Protein AF-A0A6V7LLK2-F1 (afdb_monomer)

Structure (mmCIF, N/CA/C/O backbone):
data_AF-A0A6V7LLK2-F1
#
_entry.id   AF-A0A6V7LLK2-F1
#
loop_
_atom_site.group_PDB
_atom_site.id
_atom_site.type_symbol
_atom_site.label_atom_id
_atom_site.label_alt_id
_atom_site.label_comp_id
_atom_site.label_asym_id
_atom_site.label_entity_id
_atom_site.label_seq_id
_atom_site.pdbx_PDB_ins_code
_atom_site.Cartn_x
_atom_site.Cartn_y
_atom_site.Cartn_z
_atom_site.occupancy
_atom_site.B_iso_or_equiv
_atom_site.auth_seq_id
_atom_site.auth_comp_id
_atom_site.auth_asym_id
_atom_site.auth_atom_id
_atom_site.pdbx_PDB_model_num
ATOM 1 N N . MET A 1 1 ? 11.772 -72.890 34.207 1.00 36.12 1 MET A N 1
ATOM 2 C CA . MET A 1 1 ? 13.206 -72.579 34.104 1.00 36.12 1 MET A CA 1
ATOM 3 C C . MET A 1 1 ? 13.479 -72.474 32.614 1.00 36.12 1 MET A C 1
ATOM 5 O O . MET A 1 1 ? 13.419 -73.500 31.959 1.00 36.12 1 MET A O 1
ATOM 9 N N . ASP A 1 2 ? 13.569 -71.324 31.961 1.00 38.34 2 ASP A N 1
ATOM 10 C CA . ASP A 1 2 ? 13.651 -69.927 32.382 1.00 38.34 2 ASP A CA 1
ATOM 11 C C . ASP A 1 2 ? 13.175 -69.032 31.221 1.00 38.34 2 ASP A C 1
ATOM 13 O O . ASP A 1 2 ? 13.002 -69.487 30.093 1.00 38.34 2 ASP A O 1
ATOM 17 N N . VAL A 1 3 ? 12.914 -67.778 31.575 1.00 45.28 3 VAL A N 1
ATOM 18 C CA . VAL A 1 3 ? 12.493 -66.613 30.783 1.00 45.28 3 VAL A CA 1
ATOM 19 C C . VAL A 1 3 ? 13.386 -66.345 29.563 1.00 45.28 3 VAL A C 1
ATOM 21 O O . VAL A 1 3 ? 14.592 -66.499 29.702 1.00 45.28 3 VAL A O 1
ATOM 24 N N . VAL A 1 4 ? 12.801 -65.881 28.443 1.00 48.28 4 VAL A N 1
ATOM 25 C CA . VAL A 1 4 ? 13.290 -64.856 27.472 1.00 48.28 4 VAL A CA 1
ATOM 26 C C . VAL A 1 4 ? 12.321 -64.819 26.270 1.00 48.28 4 VAL A C 1
ATOM 28 O O . VAL A 1 4 ? 11.830 -65.869 25.875 1.00 48.28 4 VAL A O 1
ATOM 31 N N . ASP A 1 5 ? 11.985 -63.731 25.583 1.00 40.88 5 ASP A N 1
ATOM 32 C CA . ASP A 1 5 ? 12.178 -62.283 25.716 1.00 40.88 5 ASP A CA 1
ATOM 33 C C . ASP A 1 5 ? 11.278 -61.654 24.621 1.00 40.88 5 ASP A C 1
ATOM 35 O O . ASP A 1 5 ? 11.142 -62.219 23.530 1.00 40.88 5 ASP A O 1
ATOM 39 N N . ASP A 1 6 ? 10.622 -60.532 24.920 1.00 45.72 6 ASP A N 1
ATOM 40 C CA . ASP A 1 6 ? 9.879 -59.710 23.958 1.00 45.72 6 ASP A CA 1
ATOM 41 C C . ASP A 1 6 ? 10.842 -59.161 22.891 1.00 45.72 6 ASP A C 1
ATOM 43 O O . ASP A 1 6 ? 11.747 -58.393 23.201 1.00 45.72 6 ASP A O 1
ATOM 47 N N . THR A 1 7 ? 10.648 -59.479 21.609 1.00 53.28 7 THR A N 1
ATOM 48 C CA . THR A 1 7 ? 11.346 -58.770 20.524 1.00 53.28 7 THR A CA 1
ATOM 49 C C . THR A 1 7 ? 10.405 -58.521 19.349 1.00 53.28 7 THR A C 1
ATOM 51 O O . THR A 1 7 ? 9.904 -59.439 18.701 1.00 53.28 7 THR A O 1
ATOM 54 N N . ALA A 1 8 ? 10.158 -57.231 19.114 1.00 52.62 8 ALA A N 1
ATOM 55 C CA . ALA A 1 8 ? 9.313 -56.664 18.072 1.00 52.62 8 ALA A CA 1
ATOM 56 C C . ALA A 1 8 ? 9.775 -57.028 16.642 1.00 52.62 8 ALA A C 1
ATOM 58 O O . ALA A 1 8 ? 10.971 -57.218 16.410 1.00 52.62 8 ALA A O 1
ATOM 59 N N . PRO A 1 9 ? 8.861 -57.058 15.651 1.00 49.22 9 PRO A N 1
ATOM 60 C CA . PRO A 1 9 ? 9.238 -57.232 14.256 1.00 49.22 9 PRO A CA 1
ATOM 61 C C . PRO A 1 9 ? 9.913 -55.969 13.708 1.00 49.22 9 PRO A C 1
ATOM 63 O O . PRO A 1 9 ? 9.430 -54.847 13.859 1.00 49.22 9 PRO A O 1
ATOM 66 N N . SER A 1 10 ? 11.059 -56.198 13.077 1.00 44.41 10 SER A N 1
ATOM 67 C CA . SER A 1 10 ? 12.000 -55.221 12.545 1.00 44.41 10 SER A CA 1
ATOM 68 C C . SER A 1 10 ? 11.411 -54.353 11.426 1.00 44.41 10 SER A C 1
ATOM 70 O O . SER A 1 10 ? 10.741 -54.846 10.519 1.00 44.41 10 SER A O 1
ATOM 72 N N . SER A 1 11 ? 11.717 -53.055 11.484 1.00 51.91 11 SER A N 1
ATOM 73 C CA . SER A 1 11 ? 11.464 -52.072 10.427 1.00 51.91 11 SER A CA 1
ATOM 74 C C . SER A 1 11 ? 12.173 -52.435 9.110 1.00 51.91 11 SER A C 1
ATOM 76 O O . SER A 1 11 ? 13.260 -53.016 9.150 1.00 51.91 11 SER A O 1
ATOM 78 N N . PRO A 1 12 ? 11.627 -52.051 7.940 1.00 49.56 12 PRO A N 1
ATOM 79 C CA . PRO A 1 12 ? 12.306 -52.218 6.659 1.00 49.56 12 PRO A CA 1
ATOM 80 C C . PRO A 1 12 ? 13.488 -51.250 6.519 1.00 49.56 12 PRO A C 1
ATOM 82 O O . PRO A 1 12 ? 13.333 -50.042 6.701 1.00 49.56 12 PRO A O 1
ATOM 85 N N . ASN A 1 13 ? 14.648 -51.797 6.154 1.00 40.25 13 ASN A N 1
ATOM 86 C CA . ASN A 1 13 ? 15.828 -51.050 5.729 1.00 40.25 13 ASN A CA 1
ATOM 87 C C . ASN A 1 13 ? 15.524 -50.312 4.417 1.00 40.25 13 ASN A C 1
ATOM 89 O O . ASN A 1 13 ? 15.185 -50.946 3.419 1.00 40.25 13 ASN A O 1
ATOM 93 N N . PHE A 1 14 ? 15.652 -48.986 4.419 1.00 39.59 14 PHE A N 1
ATOM 94 C CA . PHE A 1 14 ? 15.843 -48.203 3.202 1.00 39.59 14 PHE A CA 1
ATOM 95 C C . PHE A 1 14 ? 17.310 -47.787 3.185 1.00 39.59 14 PHE A C 1
ATOM 97 O O . PHE A 1 14 ? 17.738 -46.975 4.005 1.00 39.59 14 PHE A O 1
ATOM 104 N N . ASP A 1 15 ? 18.073 -48.437 2.312 1.00 47.50 15 ASP A N 1
ATOM 105 C CA . ASP A 1 15 ? 19.497 -48.210 2.114 1.00 47.50 15 ASP A CA 1
ATOM 106 C C . ASP A 1 15 ? 19.777 -46.748 1.726 1.00 47.50 15 ASP A C 1
ATOM 108 O O . ASP A 1 15 ? 19.181 -46.193 0.801 1.00 47.50 15 ASP A O 1
ATOM 112 N N . ASN A 1 16 ? 20.691 -46.130 2.478 1.00 40.91 16 ASN A N 1
ATOM 113 C CA . ASN A 1 16 ? 21.343 -44.873 2.133 1.00 40.91 16 ASN A CA 1
ATOM 114 C C . ASN A 1 16 ? 22.402 -45.156 1.059 1.00 40.91 16 ASN A C 1
ATOM 116 O O . ASN A 1 16 ? 23.449 -45.722 1.371 1.00 40.91 16 ASN A O 1
ATOM 120 N N . ASP A 1 17 ? 22.161 -44.714 -0.174 1.00 45.78 17 ASP A N 1
ATOM 121 C CA . ASP A 1 17 ? 23.209 -44.573 -1.185 1.00 45.78 17 ASP A CA 1
ATOM 122 C C . ASP A 1 17 ? 23.785 -43.149 -1.129 1.00 45.78 17 ASP A C 1
ATOM 124 O O . ASP A 1 17 ? 23.206 -42.186 -1.640 1.00 45.78 17 ASP A O 1
ATOM 128 N N . ASP A 1 18 ? 24.938 -43.034 -0.470 1.00 51.00 18 ASP A N 1
ATOM 129 C CA . ASP A 1 18 ? 25.789 -41.848 -0.435 1.00 51.00 18 ASP A CA 1
ATOM 130 C C . ASP A 1 18 ? 26.508 -41.595 -1.778 1.00 51.00 18 ASP A C 1
ATOM 132 O O . ASP A 1 18 ? 27.013 -42.497 -2.445 1.00 51.00 18 ASP A O 1
ATOM 136 N N . GLU A 1 19 ? 26.576 -40.307 -2.119 1.00 48.66 19 GLU A N 1
ATOM 137 C CA . GLU A 1 19 ? 27.577 -39.601 -2.927 1.00 48.66 19 GLU A CA 1
ATOM 138 C C . GLU A 1 19 ? 28.367 -40.339 -4.029 1.00 48.66 19 GLU A C 1
ATOM 140 O O . GLU A 1 19 ? 29.379 -40.997 -3.783 1.00 48.66 19 GLU A O 1
ATOM 145 N N . LYS A 1 20 ? 28.103 -39.947 -5.287 1.00 40.94 20 LYS A N 1
ATOM 146 C CA . LYS A 1 20 ? 29.178 -39.505 -6.201 1.00 40.94 20 LYS A CA 1
ATOM 147 C C . LYS A 1 20 ? 28.626 -38.793 -7.437 1.00 40.94 20 LYS A C 1
ATOM 149 O O . LYS A 1 20 ? 28.310 -39.433 -8.435 1.00 40.94 20 LYS A O 1
ATOM 154 N N . ILE A 1 21 ? 28.608 -37.457 -7.442 1.00 41.69 21 ILE A N 1
ATOM 155 C CA . ILE A 1 21 ? 28.671 -36.715 -8.713 1.00 41.69 21 ILE A CA 1
ATOM 156 C C . ILE A 1 21 ? 29.873 -35.777 -8.693 1.00 41.69 21 ILE A C 1
ATOM 158 O O . ILE A 1 21 ? 29.899 -34.705 -8.099 1.00 41.69 21 ILE A O 1
ATOM 162 N N . HIS A 1 22 ? 30.884 -36.292 -9.377 1.00 40.81 22 HIS A N 1
ATOM 163 C CA . HIS A 1 22 ? 32.118 -35.695 -9.844 1.00 40.81 22 HIS A CA 1
ATOM 164 C C . HIS A 1 22 ? 31.949 -34.223 -10.274 1.00 40.81 22 HIS A C 1
ATOM 166 O O . HIS A 1 22 ? 31.232 -33.914 -11.226 1.00 40.81 22 HIS A O 1
ATOM 172 N N . LEU A 1 23 ? 32.670 -33.312 -9.612 1.00 46.88 23 LEU A N 1
ATOM 173 C CA . LEU A 1 23 ? 32.864 -31.936 -10.064 1.00 46.88 23 LEU A CA 1
ATOM 174 C C . LEU A 1 23 ? 33.751 -31.938 -11.319 1.00 46.88 23 LEU A C 1
ATOM 176 O O . LEU A 1 23 ? 34.969 -31.788 -11.244 1.00 46.88 23 LEU A O 1
ATOM 180 N N . SER A 1 24 ? 33.139 -32.104 -12.491 1.00 41.53 24 SER A N 1
ATOM 181 C CA . SER A 1 24 ? 33.760 -31.816 -13.784 1.00 41.53 24 SER A CA 1
ATOM 182 C C . SER A 1 24 ? 33.071 -30.623 -14.440 1.00 41.53 24 SER A C 1
ATOM 184 O O . SER A 1 24 ? 31.956 -30.720 -14.937 1.00 41.53 24 SER A O 1
ATOM 186 N N . SER A 1 25 ? 33.774 -29.494 -14.383 1.00 41.50 25 SER A N 1
ATOM 187 C CA . SER A 1 25 ? 33.851 -28.408 -15.364 1.00 41.50 25 SER A CA 1
ATOM 188 C C . SER A 1 25 ? 32.800 -28.367 -16.489 1.00 41.50 25 SER A C 1
ATOM 190 O O . SER A 1 25 ? 32.754 -29.249 -17.340 1.00 41.50 25 SER A O 1
ATOM 192 N N . ARG A 1 26 ? 32.129 -27.207 -16.566 1.00 50.81 26 ARG A N 1
ATOM 193 C CA . ARG A 1 26 ? 31.414 -26.634 -17.723 1.00 50.81 26 ARG A CA 1
ATOM 194 C C . ARG A 1 26 ? 30.105 -27.326 -18.111 1.00 50.81 26 ARG A C 1
ATOM 196 O O . ARG A 1 26 ? 30.098 -28.294 -18.846 1.00 50.81 26 ARG A O 1
ATOM 203 N N . ASN A 1 27 ? 29.003 -26.664 -17.759 1.00 46.47 27 ASN A N 1
ATOM 204 C CA . ASN A 1 27 ? 27.999 -26.272 -18.745 1.00 46.47 27 ASN A CA 1
ATOM 205 C C . ASN A 1 27 ? 27.493 -24.872 -18.388 1.00 46.47 27 ASN A C 1
ATOM 207 O O . ASN A 1 27 ? 26.691 -24.661 -17.483 1.00 46.47 27 ASN A O 1
ATOM 211 N N . SER A 1 28 ? 28.043 -23.892 -19.099 1.00 49.50 28 SER A N 1
ATOM 212 C CA . SER A 1 28 ? 27.494 -22.555 -19.249 1.00 49.50 28 SER A CA 1
ATOM 213 C C . SER A 1 28 ? 26.106 -22.671 -19.876 1.00 49.50 28 SER A C 1
ATOM 215 O O . SER A 1 28 ? 25.972 -22.664 -21.099 1.00 49.50 28 SER A O 1
ATOM 217 N N . SER A 1 29 ? 25.075 -22.804 -19.042 1.00 48.31 29 SER A N 1
ATOM 218 C CA . SER A 1 29 ? 23.692 -22.629 -19.473 1.00 48.31 29 SER A CA 1
ATOM 219 C C . SER A 1 29 ? 23.557 -21.197 -19.965 1.00 48.31 29 SER A C 1
ATOM 221 O O . SER A 1 29 ? 23.659 -20.247 -19.186 1.00 48.31 29 SER A O 1
ATOM 223 N N . ALA A 1 30 ? 23.444 -21.075 -21.285 1.00 50.19 30 ALA A N 1
ATOM 224 C CA . ALA A 1 30 ? 23.395 -19.838 -22.033 1.00 50.19 30 ALA A CA 1
ATOM 225 C C . ALA A 1 30 ? 22.388 -18.873 -21.399 1.00 50.19 30 ALA A C 1
ATOM 227 O O . ALA A 1 30 ? 21.180 -18.960 -21.607 1.00 50.19 30 ALA A O 1
ATOM 228 N N . ARG A 1 31 ? 22.903 -17.923 -20.616 1.00 49.66 31 ARG A N 1
ATOM 229 C CA . ARG A 1 31 ? 22.206 -16.669 -20.373 1.00 49.66 31 ARG A CA 1
ATOM 230 C C . ARG A 1 31 ? 22.151 -16.004 -21.733 1.00 49.66 31 ARG A C 1
ATOM 232 O O . ARG A 1 31 ? 23.183 -15.524 -22.194 1.00 49.66 31 ARG A O 1
ATOM 239 N N . SER A 1 32 ? 20.991 -16.089 -22.386 1.00 43.50 32 SER A N 1
ATOM 240 C CA . SER A 1 32 ? 20.740 -15.493 -23.693 1.00 43.50 32 SER A CA 1
ATOM 241 C C . SER A 1 32 ? 21.411 -14.135 -23.761 1.00 43.50 32 SER A C 1
ATOM 243 O O . SER A 1 32 ? 21.074 -13.227 -22.997 1.00 43.50 32 SER A O 1
ATOM 245 N N . SER A 1 33 ? 22.403 -14.047 -24.643 1.00 50.12 33 SER A N 1
ATOM 246 C CA . SER A 1 33 ? 23.068 -12.820 -25.030 1.00 50.12 33 SER A CA 1
ATOM 247 C C . SER A 1 33 ? 21.983 -11.794 -25.323 1.00 50.12 33 SER A C 1
ATOM 249 O O . SER A 1 33 ? 21.282 -11.902 -26.327 1.00 50.12 33 SER A O 1
ATOM 251 N N . ARG A 1 34 ? 21.782 -10.835 -24.412 1.00 59.44 34 ARG A N 1
ATOM 252 C CA . ARG A 1 34 ? 20.900 -9.696 -24.660 1.00 59.44 34 ARG A CA 1
ATOM 253 C C . ARG A 1 34 ? 21.615 -8.878 -25.723 1.00 59.44 34 ARG A C 1
ATOM 255 O O . ARG A 1 34 ? 22.510 -8.100 -25.409 1.00 59.44 34 ARG A O 1
ATOM 262 N N . SER A 1 35 ? 21.308 -9.161 -26.984 1.00 56.84 35 SER A N 1
ATOM 263 C CA . SER A 1 35 ? 21.815 -8.407 -28.117 1.00 56.84 35 SER A CA 1
ATOM 264 C C . SER A 1 35 ? 21.380 -6.961 -27.930 1.00 56.84 35 SER A C 1
ATOM 266 O O . SER A 1 35 ? 20.194 -6.639 -28.011 1.00 56.84 35 SER A O 1
ATOM 268 N N . SER A 1 36 ? 22.353 -6.106 -27.644 1.00 58.88 36 SER A N 1
ATOM 269 C CA . SER A 1 36 ? 22.234 -4.661 -27.667 1.00 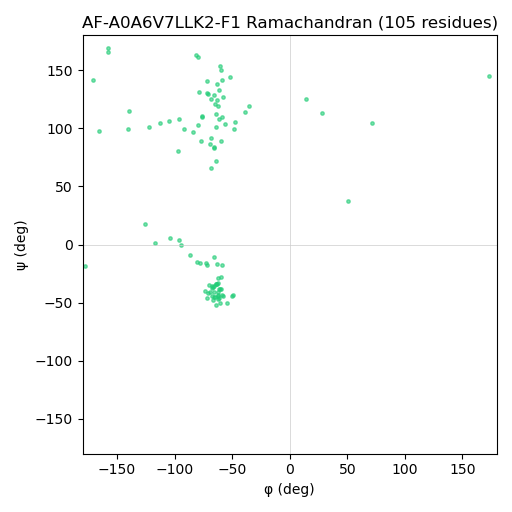58.88 36 SER A CA 1
ATOM 270 C C . SER A 1 36 ? 21.993 -4.212 -29.107 1.00 58.88 36 SER A C 1
ATOM 272 O O . SER A 1 36 ? 22.929 -3.859 -29.823 1.00 58.88 36 SER A O 1
ATOM 274 N N . LEU A 1 37 ? 20.737 -4.241 -29.546 1.00 60.41 37 LEU A N 1
ATOM 275 C CA . LEU A 1 37 ? 20.287 -3.339 -30.594 1.00 60.41 37 LEU A CA 1
ATOM 276 C C . LEU A 1 37 ? 19.932 -2.037 -29.890 1.00 60.41 37 LEU A C 1
ATOM 278 O O . LEU A 1 37 ? 18.868 -1.902 -29.292 1.00 60.41 37 LEU A O 1
ATOM 282 N N . ALA A 1 38 ? 20.887 -1.110 -29.902 1.00 61.44 38 ALA A N 1
ATOM 283 C CA . ALA A 1 38 ? 20.641 0.279 -29.570 1.00 61.44 38 ALA A CA 1
ATOM 284 C C . ALA A 1 38 ? 19.710 0.851 -30.645 1.00 61.44 38 ALA A C 1
ATOM 286 O O . ALA A 1 38 ? 20.148 1.437 -31.633 1.00 61.44 38 ALA A O 1
ATOM 287 N N . SER A 1 39 ? 18.412 0.624 -30.473 1.00 56.28 39 SER A N 1
ATOM 288 C CA . SER A 1 39 ? 17.388 1.394 -31.151 1.00 56.28 39 SER A CA 1
ATOM 289 C C . SER A 1 39 ? 17.518 2.818 -30.633 1.00 56.28 39 SER A C 1
ATOM 291 O O . SER A 1 39 ? 17.272 3.083 -29.457 1.00 56.28 39 SER A O 1
ATOM 293 N N . SER A 1 40 ? 17.931 3.740 -31.497 1.00 63.31 40 SER A N 1
ATOM 294 C CA . SER A 1 40 ? 17.804 5.177 -31.266 1.00 63.31 40 SER A CA 1
ATOM 295 C C . SER A 1 40 ? 16.323 5.562 -31.299 1.00 63.31 40 SER A C 1
ATOM 297 O O . SER A 1 40 ? 15.859 6.253 -32.197 1.00 63.31 40 SER A O 1
ATOM 299 N N . THR A 1 41 ? 15.554 5.069 -30.336 1.00 58.88 41 THR A N 1
ATOM 300 C CA . THR A 1 41 ? 14.256 5.619 -29.981 1.00 58.88 41 THR A CA 1
ATOM 301 C C . THR A 1 41 ? 14.525 6.546 -28.815 1.00 58.88 41 THR A C 1
ATOM 303 O O . THR A 1 41 ? 14.840 6.091 -27.716 1.00 58.88 41 THR A O 1
ATOM 306 N N . SER A 1 42 ? 14.439 7.851 -29.049 1.00 64.25 42 SER A N 1
ATOM 307 C CA . SER A 1 42 ? 14.302 8.842 -27.985 1.00 64.25 42 SER A CA 1
ATOM 308 C C . SER A 1 42 ? 12.961 8.611 -27.276 1.00 64.25 42 SER A C 1
ATOM 310 O O . SER A 1 42 ? 12.005 9.352 -27.488 1.00 64.25 42 SER A O 1
ATOM 312 N N . SER A 1 43 ? 12.868 7.531 -26.501 1.00 62.44 43 SER A N 1
ATOM 313 C CA . SER A 1 43 ? 11.726 7.195 -25.661 1.00 62.44 43 SER A CA 1
ATOM 314 C C . SER A 1 43 ? 12.051 7.675 -24.257 1.00 62.44 43 SER A C 1
ATOM 316 O O . SER A 1 43 ? 12.562 6.954 -23.406 1.00 62.44 43 SER A O 1
ATOM 318 N N . PHE A 1 44 ? 11.856 8.973 -24.049 1.00 63.09 44 PHE A N 1
ATOM 319 C CA . PHE A 1 44 ? 11.743 9.511 -22.705 1.00 63.09 44 PHE A CA 1
ATOM 320 C C . PHE A 1 44 ? 10.337 9.156 -22.211 1.00 63.09 44 PHE A C 1
ATOM 322 O O . PHE A 1 44 ? 9.412 9.934 -22.438 1.00 63.09 44 PHE A O 1
ATOM 329 N N . GLY A 1 45 ? 10.129 7.993 -21.584 1.00 57.56 45 GLY A N 1
ATOM 330 C CA . GLY A 1 45 ? 8.808 7.754 -20.990 1.00 57.56 45 GLY A CA 1
ATOM 331 C C . GLY A 1 45 ? 8.529 6.472 -20.214 1.00 57.56 45 GLY A C 1
ATOM 332 O O . GLY A 1 45 ? 7.552 6.462 -19.472 1.00 57.56 45 GLY A O 1
ATOM 333 N N . ASP A 1 46 ? 9.312 5.407 -20.349 1.00 61.62 46 ASP A N 1
ATOM 334 C CA . ASP A 1 46 ? 8.748 4.064 -20.143 1.00 61.62 46 ASP A CA 1
ATOM 335 C C . ASP A 1 46 ? 9.315 3.231 -18.976 1.00 61.62 46 ASP A C 1
ATOM 337 O O . ASP A 1 46 ? 8.797 2.150 -18.710 1.00 61.62 46 ASP A O 1
ATOM 341 N N . GLU A 1 47 ? 10.261 3.740 -18.172 1.00 62.12 47 GLU A N 1
ATOM 342 C CA . GLU A 1 47 ? 10.820 2.974 -17.028 1.00 62.12 47 GLU A CA 1
ATOM 343 C C . GLU A 1 47 ? 10.764 3.677 -15.655 1.00 62.12 47 GLU A C 1
ATOM 345 O O . GLU A 1 47 ? 11.430 3.279 -14.699 1.00 62.12 47 GLU A O 1
ATOM 350 N N . THR A 1 48 ? 9.945 4.714 -15.496 1.00 69.50 48 THR A N 1
ATOM 351 C CA . THR A 1 48 ? 9.920 5.534 -14.269 1.00 69.50 48 THR A CA 1
ATOM 352 C C . THR A 1 48 ? 9.185 4.911 -13.078 1.00 69.50 48 THR A C 1
ATOM 354 O O . THR A 1 48 ? 9.407 5.344 -11.948 1.00 69.50 48 THR A O 1
ATOM 357 N N . TRP A 1 49 ? 8.364 3.873 -13.276 1.00 68.88 49 TRP A N 1
ATOM 358 C CA . TRP A 1 49 ? 7.582 3.248 -12.193 1.00 68.88 49 TRP A CA 1
ATOM 359 C C . TRP A 1 49 ? 8.442 2.626 -11.086 1.00 68.88 49 TRP A C 1
ATOM 361 O O . TRP A 1 49 ? 8.030 2.608 -9.927 1.00 68.88 49 TRP A O 1
ATOM 371 N N . TYR A 1 50 ? 9.652 2.164 -11.413 1.00 71.75 50 TYR A N 1
ATOM 372 C CA . TYR A 1 50 ? 10.594 1.602 -10.437 1.00 71.75 50 TYR A CA 1
ATOM 373 C C . TYR A 1 50 ? 11.217 2.652 -9.509 1.00 71.75 50 TYR A C 1
ATOM 375 O O . TYR A 1 50 ? 11.743 2.296 -8.457 1.00 71.75 50 TYR A O 1
ATOM 383 N N . TYR A 1 51 ? 11.156 3.931 -9.885 1.00 80.62 51 TYR A N 1
ATOM 384 C CA . TYR A 1 51 ? 11.692 5.046 -9.104 1.00 80.62 51 TYR A CA 1
ATOM 385 C C . TYR A 1 51 ? 10.636 5.731 -8.238 1.00 80.62 51 TYR A C 1
ATOM 387 O O . TYR A 1 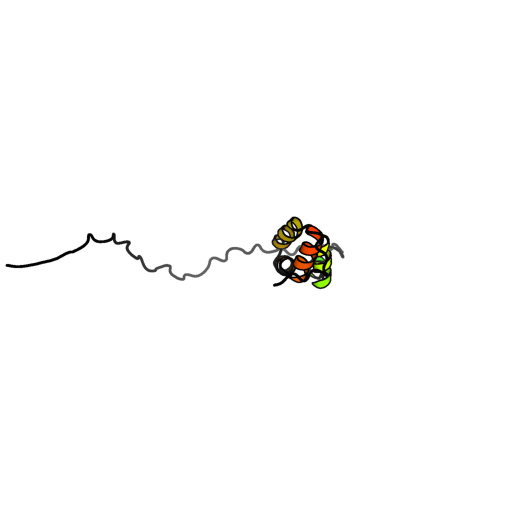51 ? 10.936 6.739 -7.598 1.00 80.62 51 TYR A O 1
ATOM 395 N N . LEU A 1 52 ? 9.400 5.221 -8.224 1.00 84.94 52 LEU A N 1
ATOM 396 C CA . LEU A 1 52 ? 8.343 5.831 -7.437 1.00 84.94 52 LEU A CA 1
ATOM 397 C C . LEU A 1 52 ? 8.702 5.753 -5.941 1.00 84.94 52 LEU A C 1
ATOM 399 O O . LEU A 1 52 ? 8.944 4.656 -5.435 1.00 84.94 52 LEU A O 1
ATOM 403 N N . PRO A 1 53 ? 8.733 6.886 -5.216 1.00 90.00 53 PRO A N 1
ATOM 404 C CA . PRO A 1 53 ? 8.992 6.871 -3.785 1.00 90.00 53 PRO A CA 1
ATOM 405 C C . PRO A 1 53 ? 7.952 6.032 -3.036 1.00 90.00 53 PRO A C 1
ATOM 407 O O . PRO A 1 53 ? 6.756 6.109 -3.332 1.00 90.00 53 PRO A O 1
ATOM 410 N N . GLU A 1 54 ? 8.401 5.300 -2.014 1.00 90.50 54 GLU A N 1
ATOM 411 C CA . GLU A 1 54 ? 7.548 4.425 -1.193 1.00 90.50 54 GLU A CA 1
ATOM 412 C C . GLU A 1 54 ? 6.265 5.112 -0.680 1.00 90.50 54 GLU A C 1
ATOM 414 O O . GLU A 1 54 ? 5.196 4.514 -0.815 1.00 90.50 54 GLU A O 1
ATOM 419 N N . PRO A 1 55 ? 6.294 6.372 -0.187 1.00 92.19 55 PRO A N 1
ATOM 420 C CA . PRO A 1 55 ? 5.083 7.033 0.304 1.00 92.19 55 PRO A CA 1
ATOM 421 C C . PRO A 1 55 ? 4.027 7.261 -0.781 1.00 92.19 55 PRO A C 1
ATOM 423 O O . PRO A 1 55 ? 2.833 7.192 -0.504 1.00 92.19 55 PRO A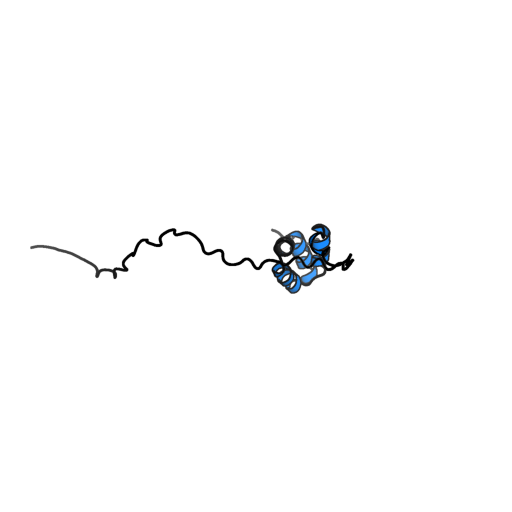 O 1
ATOM 426 N N . ILE A 1 56 ? 4.446 7.525 -2.023 1.00 93.56 56 ILE A N 1
ATOM 427 C CA . ILE A 1 56 ? 3.503 7.727 -3.130 1.00 93.56 56 ILE A CA 1
ATOM 428 C C . ILE A 1 56 ? 2.894 6.391 -3.539 1.00 93.56 56 ILE A C 1
ATOM 430 O O . ILE A 1 56 ? 1.688 6.316 -3.768 1.00 93.56 56 ILE A O 1
ATOM 434 N N . LEU A 1 57 ? 3.697 5.326 -3.574 1.00 92.88 57 LEU A N 1
ATOM 435 C CA . LEU A 1 57 ? 3.185 3.990 -3.858 1.00 92.88 57 LEU A CA 1
ATOM 436 C C . LEU A 1 57 ? 2.171 3.541 -2.791 1.00 92.88 57 LEU A C 1
ATOM 438 O O . LEU A 1 57 ? 1.116 3.027 -3.151 1.00 92.88 57 LEU A O 1
ATOM 442 N N . LEU A 1 58 ? 2.422 3.825 -1.507 1.00 94.56 58 LEU A N 1
ATOM 443 C CA . LEU A 1 58 ? 1.450 3.599 -0.428 1.00 94.56 58 LEU A CA 1
ATOM 444 C C . LEU A 1 58 ? 0.135 4.351 -0.668 1.00 94.56 58 LEU A C 1
ATOM 446 O O . LEU A 1 58 ? -0.932 3.755 -0.554 1.00 94.56 58 LEU A O 1
ATOM 450 N N . LYS A 1 59 ? 0.189 5.624 -1.086 1.00 94.31 59 LYS A N 1
ATOM 451 C CA . LYS A 1 59 ? -1.024 6.391 -1.422 1.00 94.31 59 LYS A CA 1
ATOM 452 C C . LYS A 1 59 ? -1.802 5.821 -2.599 1.00 94.31 59 LYS A C 1
ATOM 454 O O . LYS A 1 59 ? -3.026 5.878 -2.591 1.00 94.31 59 LYS A O 1
ATOM 459 N N . ILE A 1 60 ? -1.128 5.237 -3.585 1.00 94.75 60 ILE A N 1
ATOM 460 C CA . ILE A 1 60 ? -1.810 4.511 -4.664 1.00 94.75 60 ILE A CA 1
ATOM 461 C C . ILE A 1 60 ? -2.505 3.270 -4.095 1.00 94.75 60 ILE A C 1
ATOM 463 O O . ILE A 1 60 ? -3.669 3.026 -4.404 1.00 94.75 60 ILE A O 1
ATOM 467 N N . PHE A 1 61 ? -1.820 2.513 -3.237 1.00 95.31 61 PHE A N 1
ATOM 468 C CA . PHE A 1 61 ? -2.358 1.302 -2.616 1.00 95.31 61 PHE A CA 1
ATOM 469 C C . PHE A 1 61 ? -3.558 1.592 -1.704 1.00 95.31 61 PHE A C 1
ATOM 471 O O . PHE A 1 61 ? -4.506 0.810 -1.686 1.00 95.31 61 PHE A O 1
ATOM 478 N N . GLU A 1 62 ? -3.579 2.736 -1.019 1.00 94.06 62 GLU A N 1
ATOM 479 C CA . GLU A 1 62 ? -4.735 3.186 -0.234 1.00 94.06 62 GLU A CA 1
ATOM 480 C C . GLU A 1 62 ? -5.995 3.355 -1.096 1.00 94.06 62 GLU A C 1
ATOM 482 O O . GLU A 1 62 ? -7.098 3.184 -0.587 1.00 94.06 62 GLU A O 1
ATOM 487 N N . LEU A 1 63 ? -5.882 3.646 -2.398 1.00 94.44 63 LEU A N 1
ATOM 488 C CA . LEU A 1 63 ? -7.036 3.794 -3.300 1.00 94.44 63 LEU A CA 1
ATOM 489 C C . LEU A 1 63 ? -7.601 2.452 -3.786 1.00 94.44 63 LEU A C 1
ATOM 491 O O . LEU A 1 63 ? -8.720 2.401 -4.298 1.00 94.44 63 LEU A O 1
ATOM 495 N N . LEU A 1 64 ? -6.851 1.366 -3.620 1.00 94.88 64 LEU A N 1
ATOM 496 C CA . LEU A 1 64 ? -7.219 0.038 -4.094 1.00 94.88 64 LEU A CA 1
ATOM 497 C C . LEU A 1 64 ? -8.184 -0.670 -3.130 1.00 94.88 64 LEU A C 1
ATOM 499 O O . LEU A 1 64 ? -8.351 -0.279 -1.970 1.00 94.88 64 LEU A O 1
ATOM 503 N N . THR A 1 65 ? -8.859 -1.722 -3.605 1.00 94.38 65 THR A N 1
ATOM 504 C CA . THR A 1 65 ? -9.597 -2.634 -2.715 1.00 94.38 65 THR A CA 1
ATOM 505 C C . THR A 1 65 ? -8.642 -3.631 -2.058 1.00 94.38 65 THR A C 1
ATOM 507 O O . THR A 1 65 ? -7.550 -3.876 -2.565 1.00 94.38 65 THR A O 1
ATOM 510 N N . VAL A 1 66 ? -9.066 -4.268 -0.960 1.00 94.75 66 VAL A N 1
ATOM 511 C CA . VAL A 1 66 ? -8.274 -5.300 -0.260 1.00 94.75 66 VAL A CA 1
ATOM 512 C C . VAL A 1 66 ? -7.748 -6.372 -1.220 1.00 94.75 66 VAL A C 1
ATOM 514 O O . VAL A 1 66 ? -6.578 -6.742 -1.165 1.00 94.75 66 VAL A O 1
ATOM 517 N N . ARG A 1 67 ? -8.595 -6.845 -2.139 1.00 95.75 67 ARG A N 1
ATOM 518 C CA . ARG A 1 67 ? -8.211 -7.866 -3.120 1.00 95.75 67 ARG A CA 1
ATOM 519 C C . ARG A 1 67 ? -7.156 -7.349 -4.100 1.00 95.75 67 ARG A C 1
ATOM 521 O O . ARG A 1 67 ? -6.219 -8.074 -4.434 1.00 95.75 67 ARG A O 1
ATOM 528 N N . A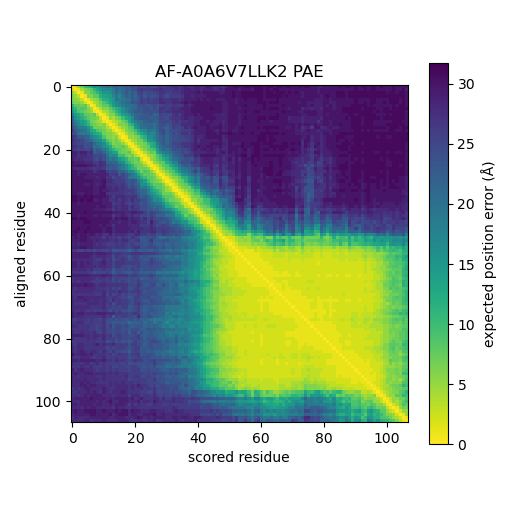SP A 1 68 ? -7.305 -6.109 -4.546 1.00 96.94 68 ASP A N 1
ATOM 529 C CA . ASP A 1 68 ? -6.396 -5.507 -5.521 1.00 96.94 68 ASP A CA 1
ATOM 530 C C . ASP A 1 68 ? -5.024 -5.229 -4.894 1.00 96.94 68 ASP A C 1
ATOM 532 O O . ASP A 1 68 ? -4.010 -5.432 -5.553 1.00 96.94 68 ASP A O 1
ATOM 536 N N . VAL A 1 69 ? -4.970 -4.862 -3.607 1.00 96.69 69 VAL A N 1
ATOM 537 C CA . VAL A 1 69 ? -3.715 -4.694 -2.850 1.00 96.69 69 VAL A CA 1
ATOM 538 C C . VAL A 1 69 ? -2.925 -5.998 -2.773 1.00 96.69 69 VAL A C 1
ATOM 540 O O . VAL A 1 69 ? -1.720 -6.001 -3.033 1.00 96.69 69 VAL A O 1
ATOM 543 N N . VAL A 1 70 ? -3.593 -7.112 -2.455 1.00 96.38 70 VAL A N 1
ATOM 544 C CA . VAL A 1 70 ? -2.941 -8.433 -2.406 1.00 96.38 70 VA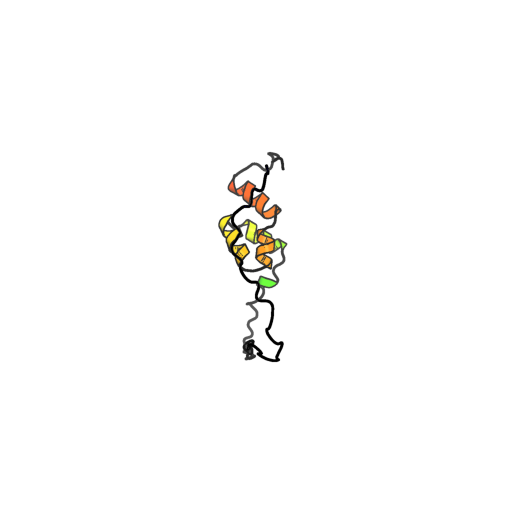L A CA 1
ATOM 545 C C . VAL A 1 70 ? -2.413 -8.812 -3.787 1.00 96.38 70 VAL A C 1
ATOM 547 O O . VAL A 1 70 ? -1.248 -9.177 -3.912 1.00 96.38 70 VAL A O 1
ATOM 550 N N . THR A 1 71 ? -3.234 -8.637 -4.824 1.00 97.81 71 THR A N 1
ATOM 551 C CA . THR A 1 71 ? -2.859 -8.952 -6.212 1.00 97.81 71 T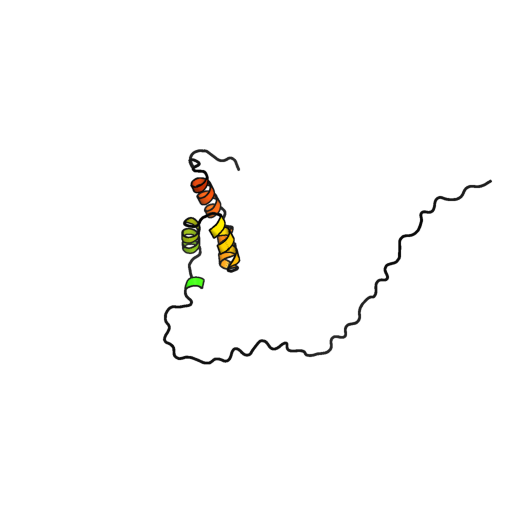HR A CA 1
ATOM 552 C C . THR A 1 71 ? -1.680 -8.091 -6.686 1.00 97.81 71 THR A C 1
ATOM 554 O O . THR A 1 71 ? -0.728 -8.593 -7.278 1.00 97.81 71 THR A O 1
ATOM 557 N N . ALA A 1 72 ? -1.687 -6.791 -6.379 1.00 95.94 72 ALA A N 1
ATOM 558 C CA . ALA A 1 72 ? -0.594 -5.874 -6.695 1.00 95.94 72 ALA A CA 1
ATOM 559 C C . ALA A 1 72 ? 0.718 -6.272 -5.987 1.00 95.94 72 ALA A C 1
ATOM 561 O O . ALA A 1 72 ? 1.806 -6.127 -6.550 1.00 95.94 72 ALA A O 1
ATOM 562 N N . GLY A 1 73 ? 0.633 -6.836 -4.781 1.00 95.88 73 GLY A N 1
ATOM 563 C CA . GLY A 1 73 ? 1.783 -7.353 -4.037 1.00 95.88 73 GLY A CA 1
ATOM 564 C C . GLY A 1 73 ? 2.509 -8.527 -4.708 1.00 95.88 73 GLY A C 1
ATOM 565 O O . GLY A 1 73 ? 3.659 -8.809 -4.364 1.00 95.88 73 GLY A O 1
ATOM 566 N N . GLU A 1 74 ? 1.889 -9.202 -5.675 1.00 96.62 74 GLU A N 1
ATOM 567 C CA . GLU A 1 74 ? 2.488 -10.333 -6.399 1.00 96.62 74 GLU A CA 1
ATOM 568 C C . GLU A 1 74 ? 3.333 -9.898 -7.609 1.00 96.62 74 GLU A C 1
ATOM 570 O O . GLU A 1 74 ? 4.072 -10.705 -8.171 1.00 96.62 74 GLU A O 1
ATOM 575 N N . VAL A 1 75 ? 3.290 -8.616 -7.990 1.00 94.38 75 VAL A N 1
ATOM 576 C CA . VAL A 1 75 ? 3.946 -8.105 -9.207 1.00 94.38 75 VAL A CA 1
ATOM 577 C C . VAL A 1 75 ? 5.472 -8.064 -9.078 1.00 94.38 75 VAL A C 1
ATOM 579 O O . VAL A 1 75 ? 6.195 -8.462 -9.992 1.00 94.38 75 VAL A O 1
ATOM 582 N N . CYS A 1 76 ? 5.998 -7.551 -7.961 1.00 92.25 76 CYS A N 1
ATOM 583 C CA . CYS A 1 76 ? 7.442 -7.477 -7.725 1.00 92.25 76 CYS A CA 1
ATOM 584 C C . CYS A 1 76 ? 7.789 -7.364 -6.233 1.00 92.25 76 CYS A C 1
ATOM 586 O O . CYS A 1 76 ? 6.936 -7.073 -5.399 1.00 92.25 76 CYS A O 1
ATOM 588 N N . LYS A 1 77 ? 9.076 -7.522 -5.881 1.00 92.44 77 LYS A N 1
ATOM 589 C CA . LYS A 1 77 ? 9.555 -7.447 -4.483 1.00 92.44 77 LYS A CA 1
ATOM 590 C C . LYS A 1 77 ? 9.264 -6.102 -3.810 1.00 92.44 77 LYS A C 1
ATOM 592 O O . LYS A 1 77 ? 8.957 -6.074 -2.622 1.00 92.44 77 LYS A O 1
ATOM 597 N N . HIS A 1 78 ? 9.384 -4.999 -4.552 1.00 92.38 78 HIS A N 1
ATOM 598 C CA . HIS A 1 78 ? 9.136 -3.667 -4.003 1.00 92.38 78 HIS A CA 1
ATOM 599 C C . HIS A 1 78 ? 7.654 -3.505 -3.640 1.00 92.38 78 HIS A C 1
ATOM 601 O O . HIS A 1 78 ? 7.342 -3.151 -2.508 1.00 92.38 78 HIS A O 1
ATOM 607 N N . TRP A 1 79 ? 6.754 -3.877 -4.554 1.00 94.12 79 TRP A N 1
ATOM 608 C CA . TRP A 1 79 ? 5.307 -3.834 -4.336 1.00 94.12 79 TRP A CA 1
ATOM 609 C C . TRP A 1 79 ? 4.860 -4.825 -3.258 1.00 94.12 79 TRP A C 1
ATOM 611 O O . TRP A 1 79 ? 4.015 -4.477 -2.447 1.00 94.12 79 TRP A O 1
ATOM 621 N N . ASN A 1 80 ? 5.483 -6.004 -3.168 1.00 95.69 80 ASN A N 1
ATOM 622 C CA . ASN A 1 80 ? 5.219 -6.978 -2.104 1.00 95.69 80 ASN A CA 1
ATOM 623 C C . ASN A 1 80 ? 5.524 -6.435 -0.702 1.00 95.69 80 ASN A C 1
ATOM 625 O O . ASN A 1 80 ? 4.823 -6.741 0.258 1.00 95.69 80 ASN A O 1
ATOM 629 N N . ARG A 1 81 ? 6.599 -5.649 -0.565 1.00 94.75 81 ARG A N 1
ATOM 630 C CA . ARG A 1 81 ? 6.941 -5.015 0.713 1.00 94.75 81 ARG A CA 1
ATOM 631 C C . ARG A 1 81 ? 5.904 -3.955 1.081 1.00 94.75 81 ARG A C 1
ATOM 633 O O . ARG A 1 81 ? 5.455 -3.933 2.217 1.00 94.75 81 ARG A O 1
ATOM 640 N N . ILE A 1 82 ? 5.504 -3.129 0.116 1.00 95.00 82 ILE A N 1
ATOM 641 C CA . ILE A 1 82 ? 4.505 -2.070 0.316 1.00 95.00 82 ILE A CA 1
ATOM 642 C C . ILE A 1 82 ? 3.109 -2.647 0.587 1.00 95.00 82 ILE A C 1
ATOM 644 O O . I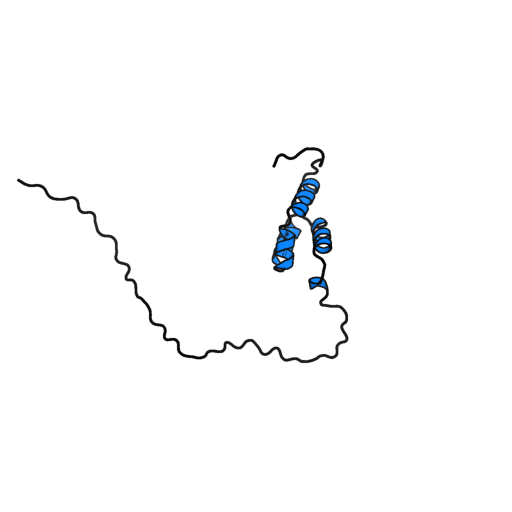LE A 1 82 ? 2.400 -2.158 1.458 1.00 95.00 82 ILE A O 1
ATOM 648 N N . SER A 1 83 ? 2.734 -3.745 -0.073 1.00 96.19 83 SER A N 1
ATOM 649 C CA . SER A 1 83 ? 1.446 -4.418 0.140 1.00 96.19 83 SER A CA 1
ATOM 650 C C . SER A 1 83 ? 1.296 -5.034 1.534 1.00 96.19 83 SER A C 1
ATOM 652 O O . SER A 1 83 ? 0.215 -5.501 1.874 1.00 96.19 83 SER A O 1
ATOM 654 N N . LYS A 1 84 ? 2.373 -5.113 2.321 1.00 95.38 84 LYS A N 1
ATOM 655 C CA . LYS A 1 84 ? 2.397 -5.656 3.688 1.00 95.38 84 LYS A CA 1
ATOM 656 C C . LYS A 1 84 ? 2.475 -4.563 4.757 1.00 95.38 84 LYS A C 1
ATOM 658 O O . LYS A 1 84 ? 2.632 -4.890 5.927 1.00 95.38 84 LYS A O 1
ATOM 663 N N . ASP A 1 85 ? 2.391 -3.295 4.366 1.00 95.50 85 ASP A N 1
ATOM 664 C CA . ASP A 1 85 ? 2.489 -2.167 5.287 1.00 95.50 85 ASP A CA 1
ATOM 665 C C . ASP A 1 85 ? 1.311 -2.121 6.276 1.00 95.50 85 ASP A C 1
ATOM 667 O O . ASP A 1 85 ? 0.145 -2.171 5.885 1.00 95.50 85 ASP A O 1
ATOM 671 N N . GLU A 1 86 ? 1.610 -2.028 7.572 1.00 93.31 86 GLU A N 1
ATOM 672 C CA . GLU A 1 86 ? 0.594 -2.071 8.631 1.00 93.31 86 GLU A CA 1
ATOM 673 C C . GLU A 1 86 ? -0.345 -0.860 8.605 1.00 93.31 86 GLU A C 1
ATOM 675 O O . GLU A 1 86 ? -1.541 -1.001 8.870 1.00 93.31 86 GLU A O 1
ATOM 680 N N . LEU A 1 87 ? 0.169 0.329 8.268 1.00 90.81 87 LEU A N 1
ATOM 681 C CA . LEU A 1 87 ? -0.631 1.554 8.226 1.00 90.81 87 LEU A CA 1
ATOM 682 C C . LEU A 1 87 ? -1.624 1.502 7.066 1.00 90.81 87 LEU A C 1
ATOM 684 O O . LEU A 1 87 ? -2.796 1.831 7.254 1.00 90.81 87 LEU A O 1
ATOM 688 N N . LEU A 1 88 ? -1.190 1.004 5.906 1.00 94.44 88 LEU A N 1
ATOM 689 C CA . LEU A 1 88 ? -2.069 0.730 4.770 1.00 94.44 88 LEU A CA 1
ATOM 690 C C . LEU A 1 88 ? -3.234 -0.188 5.174 1.00 94.44 88 LEU A C 1
ATOM 692 O O . LEU A 1 88 ? -4.395 0.121 4.900 1.00 94.44 88 LEU A O 1
ATOM 696 N N . TRP A 1 89 ? -2.944 -1.310 5.837 1.00 94.38 89 TRP A N 1
ATOM 697 C CA . TRP A 1 89 ? -3.976 -2.266 6.251 1.00 94.38 89 TRP A CA 1
ATOM 698 C C . TRP A 1 89 ? -4.909 -1.707 7.319 1.00 94.38 89 TRP 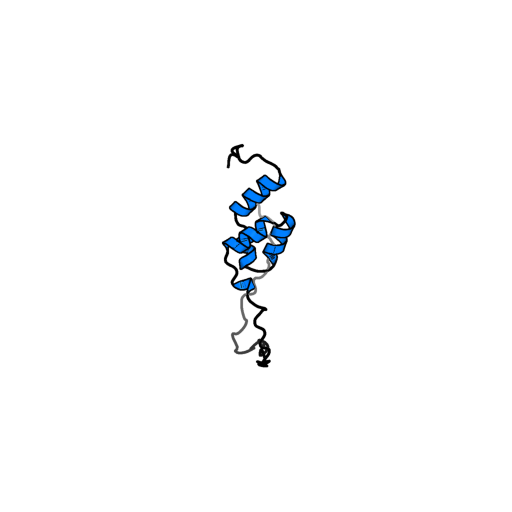A C 1
ATOM 700 O O . TRP A 1 89 ? -6.111 -1.977 7.275 1.00 94.38 89 TRP A O 1
ATOM 710 N N . LYS A 1 90 ? -4.389 -0.885 8.231 1.00 90.62 90 LYS A N 1
ATOM 711 C CA . LYS A 1 90 ? -5.185 -0.165 9.225 1.00 90.62 90 LYS A CA 1
ATOM 712 C C . LYS A 1 90 ? -6.195 0.770 8.552 1.00 90.62 90 LYS A C 1
ATOM 714 O O . LYS A 1 90 ? -7.387 0.682 8.844 1.00 90.62 90 LYS A O 1
ATOM 719 N N . GLU A 1 91 ? -5.757 1.598 7.607 1.00 89.50 91 GLU A N 1
ATOM 720 C CA . GLU A 1 91 ? -6.643 2.499 6.850 1.00 89.50 91 GLU A CA 1
ATOM 721 C C . GLU A 1 91 ? -7.685 1.728 6.028 1.00 89.50 91 GLU A C 1
ATOM 723 O O . GLU A 1 91 ? -8.882 2.037 6.059 1.00 89.50 91 GLU A O 1
ATOM 728 N N . LEU A 1 92 ? -7.264 0.664 5.336 1.00 91.81 92 LEU A N 1
ATOM 729 C CA . LEU A 1 92 ? -8.175 -0.196 4.578 1.00 91.81 92 LEU A CA 1
ATOM 730 C C . LEU A 1 92 ? -9.212 -0.864 5.478 1.00 91.81 92 LEU A C 1
ATOM 732 O O . LEU A 1 92 ? -10.369 -0.990 5.072 1.00 91.81 92 LEU A O 1
ATOM 736 N N . PHE A 1 93 ? -8.828 -1.274 6.683 1.00 90.12 93 PHE A N 1
ATOM 737 C CA . PHE A 1 93 ? -9.730 -1.867 7.658 1.00 90.12 93 PHE A CA 1
ATOM 738 C C . PHE A 1 93 ? -10.801 -0.865 8.100 1.00 90.12 93 PHE A C 1
ATOM 740 O O . PHE A 1 93 ? -11.994 -1.148 7.952 1.00 90.12 93 PHE A O 1
ATOM 747 N N . TYR A 1 94 ? -10.406 0.335 8.534 1.00 88.50 94 TYR A N 1
ATOM 748 C CA . TYR A 1 94 ? -11.363 1.380 8.914 1.00 88.50 94 TYR A CA 1
ATOM 749 C C . TYR A 1 94 ? -12.295 1.749 7.758 1.00 88.50 94 TYR A C 1
ATOM 751 O O . TYR A 1 94 ? -13.512 1.818 7.950 1.00 88.50 94 TYR A O 1
ATOM 759 N N . ARG A 1 95 ? -11.764 1.901 6.537 1.00 87.50 95 ARG A N 1
ATOM 760 C CA . ARG A 1 95 ? -12.571 2.225 5.352 1.00 87.50 95 ARG A CA 1
ATOM 761 C C . ARG A 1 95 ? -13.551 1.111 4.990 1.00 87.50 95 ARG A C 1
ATOM 763 O O . ARG A 1 95 ? -14.706 1.390 4.674 1.00 87.50 95 ARG A O 1
ATOM 770 N N . THR A 1 96 ? -13.095 -0.139 4.999 1.00 87.50 96 THR A N 1
ATOM 771 C CA . THR A 1 96 ? -13.893 -1.292 4.552 1.00 87.50 96 THR A CA 1
ATOM 772 C C . THR A 1 96 ? -15.008 -1.608 5.541 1.00 87.50 96 THR A C 1
ATOM 774 O O . THR A 1 96 ? -16.140 -1.853 5.127 1.00 87.50 96 THR A O 1
ATOM 777 N N . TYR A 1 97 ? -14.714 -1.550 6.839 1.00 86.44 97 TYR A N 1
ATOM 778 C CA . TYR A 1 97 ? -15.673 -1.875 7.894 1.00 86.44 97 TYR A CA 1
ATOM 779 C C . TYR A 1 97 ? -16.424 -0.655 8.442 1.00 86.44 97 TYR A C 1
ATOM 781 O O . TYR A 1 97 ? -17.289 -0.818 9.298 1.00 86.44 97 TYR A O 1
ATOM 789 N N . LYS A 1 98 ? -16.138 0.555 7.933 1.00 83.31 98 LYS A N 1
ATOM 790 C CA . LYS A 1 98 ? -16.726 1.830 8.389 1.00 83.31 98 LYS A CA 1
ATOM 791 C C . LYS A 1 98 ? -16.639 2.000 9.909 1.00 83.31 98 LYS A C 1
ATOM 793 O O . LYS A 1 98 ? -17.571 2.493 10.542 1.00 83.31 98 LYS A O 1
ATOM 798 N N . ILE A 1 99 ? -15.533 1.543 10.486 1.00 81.81 99 ILE A N 1
ATOM 799 C CA . ILE A 1 99 ? -15.287 1.651 11.920 1.00 81.81 99 ILE A CA 1
ATOM 800 C C . ILE A 1 99 ? -14.835 3.080 12.186 1.00 81.81 99 ILE A C 1
ATOM 802 O O . ILE A 1 99 ? -13.973 3.602 11.480 1.00 81.81 99 ILE A O 1
ATOM 806 N N . ASP A 1 100 ? -15.436 3.717 13.184 1.00 74.44 100 ASP A N 1
ATOM 807 C CA . ASP A 1 100 ? -15.010 5.047 13.589 1.00 74.44 100 ASP A CA 1
ATOM 808 C C . ASP A 1 100 ? -13.603 4.949 14.217 1.00 74.44 100 ASP A C 1
ATOM 810 O O . ASP A 1 100 ? -13.419 4.163 15.153 1.00 74.44 100 ASP A O 1
ATOM 814 N N . PRO A 1 101 ? -12.603 5.713 13.733 1.00 69.38 101 PRO A N 1
ATOM 815 C CA . PRO A 1 101 ? -11.242 5.679 14.271 1.00 69.38 101 PRO A CA 1
ATOM 816 C C . PRO A 1 101 ? -11.156 6.040 15.761 1.00 69.38 101 PRO A C 1
ATOM 818 O O . PRO A 1 101 ? -10.143 5.753 16.398 1.00 69.38 101 PRO A O 1
ATOM 821 N N . SER A 1 102 ? -12.194 6.678 16.317 1.00 70.25 102 SER A N 1
ATOM 822 C CA . SER A 1 102 ? -12.301 7.001 17.745 1.00 70.25 102 SER A CA 1
ATOM 823 C C . SER A 1 102 ? -12.584 5.788 18.632 1.00 70.25 102 SER A C 1
ATOM 825 O O . SER A 1 102 ? -12.368 5.851 19.845 1.00 70.25 102 SER A O 1
ATOM 827 N N . VAL A 1 103 ? -13.026 4.669 18.055 1.00 70.00 103 VAL A N 1
ATOM 828 C CA . VAL A 1 103 ? -13.158 3.411 18.785 1.00 70.00 103 VAL A CA 1
ATOM 829 C C . VAL A 1 103 ? -11.767 2.799 18.871 1.00 70.00 103 VAL A C 1
ATOM 831 O O . VAL A 1 103 ? -11.245 2.265 17.894 1.00 70.00 103 VAL A O 1
ATOM 834 N N . GLY A 1 104 ? -11.141 2.913 20.044 1.00 62.09 104 GLY A N 1
ATOM 835 C CA . GLY A 1 104 ? -9.863 2.270 20.324 1.00 62.09 104 GLY A CA 1
ATOM 836 C C . GLY A 1 104 ? -9.978 0.766 20.092 1.00 62.09 104 GLY A C 1
ATOM 837 O O . GLY A 1 104 ? -10.572 0.053 20.898 1.00 62.09 104 GLY A O 1
ATOM 838 N N . ILE A 1 105 ? -9.430 0.293 18.975 1.00 68.38 105 ILE A N 1
ATOM 839 C CA . ILE A 1 105 ? -9.293 -1.135 18.716 1.00 68.38 105 ILE A CA 1
ATOM 840 C C . ILE A 1 105 ? -8.121 -1.589 19.577 1.00 68.38 105 ILE A C 1
ATOM 842 O O . ILE A 1 105 ? -6.987 -1.155 19.373 1.00 68.38 105 ILE A O 1
ATOM 846 N N . MET A 1 106 ? -8.425 -2.383 20.601 1.00 56.34 106 MET A N 1
ATOM 847 C CA . MET A 1 106 ? -7.414 -2.993 21.457 1.00 56.34 106 MET A CA 1
ATOM 848 C C . MET A 1 106 ? -6.521 -3.910 20.597 1.00 56.34 106 MET A C 1
ATOM 850 O O . MET A 1 106 ? -7.081 -4.646 19.780 1.00 56.34 106 MET A O 1
ATOM 854 N N . PRO A 1 107 ? -5.182 -3.824 20.730 1.00 57.28 107 PRO A N 1
ATOM 855 C CA . PRO A 1 107 ? -4.248 -4.626 19.942 1.00 57.28 107 PRO A CA 1
ATOM 856 C C . PRO A 1 107 ? -4.342 -6.124 20.250 1.00 57.28 107 PRO A C 1
ATOM 858 O O . PRO A 1 107 ? -4.759 -6.479 21.378 1.00 57.28 107 PRO A O 1
#

Mean predicted aligned error: 18.13 Å

Sequence (107 aa):
MDVVDDTAPSSPNFDNDDEKIHLSSRNSSARSSRSSLASSTSSFGDETWYYLPEPILLKIFELLTVRDVVTAGEVCKHWNRISKDELLWKELFYRTYKIDPSVGIMP

Solvent-accessible surface area (backbone atoms only — not comparable to full-atom values): 7524 Å² total; per-residue (Å²): 141,79,90,86,78,95,76,80,88,80,79,85,86,78,82,84,83,78,86,86,83,80,94,70,82,85,80,83,75,78,74,74,78,81,75,82,73,83,68,91,64,93,70,88,78,86,73,63,79,84,70,58,53,68,72,60,53,49,56,56,49,65,74,46,52,77,68,52,32,58,57,52,22,71,75,42,75,70,41,34,56,60,57,65,37,66,67,55,52,51,54,49,48,33,64,74,69,66,49,61,85,84,60,80,76,79,131

pLDDT: mean 71.33, std 21.04, range [36.12, 97.81]

Secondary structure (DSSP, 8-state):
-------PPPPPP-------------------------------SSSGGGG--HHHHHHHHHTS-HHHHHHHTTS-HHHHHHTT-HHHHHHHHHHHHT--TTS----

Organism: NCBI:txid1563983

Foldseek 3Di:
DDDDDDDDDDDDDDDDDDDDDDPDDDDPPDPDDPPPPPDPDPPPDDPCPVVDDLVVLLVVLLVDALVVLVVQLVPDPSSVVSSPDPVSVVSNVCVVVVDDPVPPDDD

Nearest PDB structures (foldseek):
  5vzt-assembly2_D  TM=8.921E-01  e=3.292E-02  Homo sapiens
  2ovq-assembly1_B  TM=7.564E-01  e=1.129E-02  Homo sapiens
  2ovr-assembly1_B  TM=7.57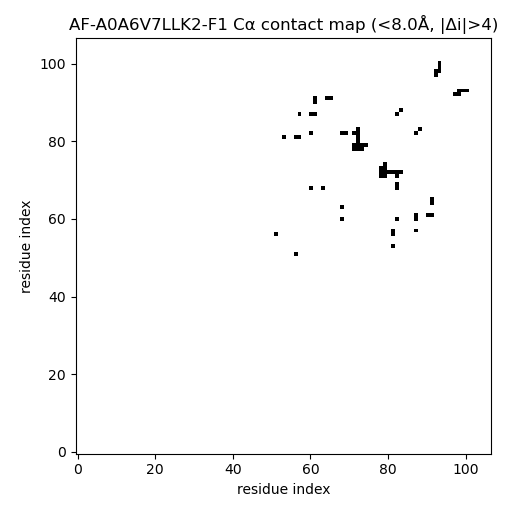0E-01  e=2.257E-02  Homo sapiens
  3v7d-assembly1_B  TM=7.799E-01  e=2.559E-02  Saccharomyces cerevisiae S288C
  6o60-assembly1_C  TM=8.902E-01  e=7.944E-02  Homo sapiens

InterPro domains:
  IPR001810 F-box domain [PF12937] (49-94)
  IPR001810 F-box domain [PS50181] (46-92)
  IPR001810 F-box domain [SM00256] (52-92)
  IPR036047 F-box-like domain superfamily [SSF81383] (45-103)
  IPR042508 F-box/WD repeat-containing protein 5 [PTHR20995] (46-106)

Radius of gyration: 29.95 Å; Cα contacts (8 Å, |Δi|>4): 35; chains: 1; bounding box: 51×82×65 Å